Protein AF-A0AAP0J479-F1 (afdb_monomer)

Sequence (107 aa):
MSKKDSKPRLIKWILLLQEFDITIKDKSGAENLVADYLSRIENGERPTPLKDDFPDEYIYAVMEDLPWYADLVNYITSGELYPHLSKAQKNKVRSDAKYYVWDDPYL

Radius of gyration: 23.76 Å; Cα contacts (8 Å, |Δi|>4): 24; chains: 1; bounding box: 49×29×57 Å

Organism: NCBI:txid152367

Mean predicted aligned error: 15.93 Å

Structure (mmCIF, N/CA/C/O backbone):
data_AF-A0AAP0J479-F1
#
_entry.id   AF-A0AAP0J479-F1
#
loop_
_atom_site.group_PDB
_atom_site.id
_atom_site.type_symbol
_atom_site.label_atom_id
_atom_site.label_alt_id
_atom_site.label_comp_id
_atom_site.label_asym_id
_atom_site.label_entity_id
_atom_site.label_seq_id
_atom_site.pdbx_PDB_ins_code
_atom_site.Cartn_x
_atom_site.Cartn_y
_atom_site.Cartn_z
_atom_site.occupancy
_atom_site.B_iso_or_equiv
_atom_site.auth_seq_id
_atom_site.auth_comp_id
_atom_site.auth_asym_id
_atom_site.auth_atom_id
_atom_site.pdbx_PDB_model_num
ATOM 1 N N . MET A 1 1 ? 5.686 11.672 25.699 1.00 39.84 1 MET A N 1
ATOM 2 C CA . MET A 1 1 ? 5.152 10.712 24.706 1.00 39.84 1 MET A CA 1
ATOM 3 C C . MET A 1 1 ? 4.781 11.480 23.446 1.00 39.84 1 MET A C 1
ATOM 5 O O . MET A 1 1 ? 3.845 12.268 23.467 1.00 39.84 1 MET A O 1
ATOM 9 N N . SER A 1 2 ? 5.603 11.363 22.404 1.00 44.47 2 SER A N 1
ATOM 10 C CA . SER A 1 2 ? 5.511 12.162 21.176 1.00 44.47 2 SER A CA 1
ATOM 11 C C . SER A 1 2 ? 4.401 11.628 20.260 1.00 44.47 2 SER A C 1
ATOM 13 O O . SER A 1 2 ? 4.529 10.539 19.713 1.00 44.47 2 SER A O 1
ATOM 15 N N . LYS A 1 3 ? 3.309 12.386 20.086 1.00 53.34 3 LYS A N 1
ATOM 16 C CA . LYS A 1 3 ? 2.283 12.164 19.048 1.00 53.34 3 LYS A CA 1
ATOM 17 C C . LYS A 1 3 ? 2.791 12.701 17.700 1.00 53.34 3 LYS A C 1
ATOM 19 O O . LYS A 1 3 ? 2.355 13.780 17.298 1.00 53.34 3 LYS A O 1
ATOM 24 N N . LYS A 1 4 ? 3.740 12.037 17.028 1.00 54.50 4 LYS A N 1
ATOM 25 C CA . LYS A 1 4 ? 4.280 12.578 15.759 1.00 54.50 4 LYS A CA 1
ATOM 26 C C . LYS A 1 4 ? 4.056 11.771 14.483 1.00 54.50 4 LYS A C 1
ATOM 28 O O . LYS A 1 4 ? 4.022 12.405 13.437 1.00 54.50 4 LYS A O 1
ATOM 33 N N . ASP A 1 5 ? 3.686 10.494 14.535 1.00 54.97 5 ASP A N 1
ATOM 34 C CA . ASP A 1 5 ? 3.668 9.692 13.293 1.00 54.97 5 ASP A CA 1
ATOM 35 C C . ASP A 1 5 ? 2.284 9.175 12.868 1.00 54.97 5 ASP A C 1
ATOM 37 O O . ASP A 1 5 ? 2.161 8.270 12.051 1.00 54.97 5 ASP A O 1
ATOM 41 N N . SER A 1 6 ? 1.192 9.764 13.371 1.00 59.84 6 SER A N 1
ATOM 42 C CA . SER A 1 6 ? -0.161 9.350 12.951 1.00 59.84 6 SER A CA 1
ATOM 43 C C . SER A 1 6 ? -0.535 9.836 11.545 1.00 59.84 6 SER A C 1
ATOM 45 O O . SER A 1 6 ? -1.340 9.197 10.873 1.00 59.84 6 SER A O 1
ATOM 47 N N . LYS A 1 7 ? 0.035 10.963 11.095 1.00 68.19 7 LYS A N 1
ATOM 48 C CA . LYS A 1 7 ? -0.294 11.580 9.798 1.00 68.19 7 LYS A CA 1
ATOM 49 C C . LYS A 1 7 ? 0.276 10.811 8.596 1.00 68.19 7 LYS A C 1
ATOM 51 O O . LYS A 1 7 ? -0.499 10.567 7.677 1.00 68.19 7 LYS A O 1
ATOM 56 N N . PRO A 1 8 ? 1.555 10.382 8.590 1.00 75.06 8 PRO A N 1
ATOM 57 C CA . PRO A 1 8 ? 2.096 9.584 7.489 1.00 75.06 8 PRO A CA 1
ATOM 58 C C . PRO A 1 8 ? 1.361 8.252 7.339 1.00 75.06 8 PRO A C 1
ATOM 60 O O . PRO A 1 8 ? 0.970 7.887 6.237 1.00 75.06 8 PRO A O 1
ATOM 63 N N . ARG A 1 9 ? 1.076 7.576 8.459 1.00 75.44 9 ARG A N 1
ATOM 64 C CA . ARG A 1 9 ? 0.367 6.295 8.4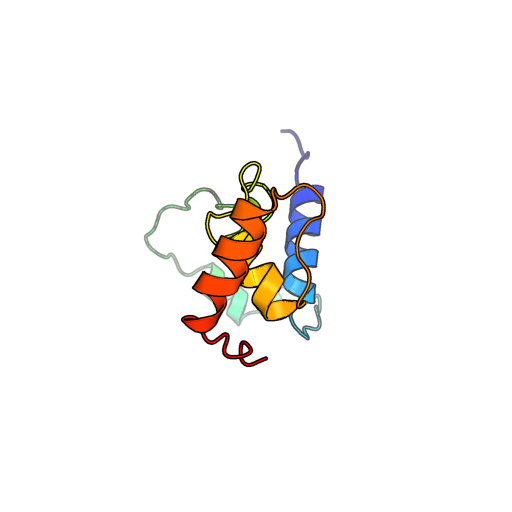55 1.00 75.44 9 ARG A CA 1
ATOM 65 C C . ARG A 1 9 ? -1.047 6.409 7.888 1.00 75.44 9 ARG A C 1
ATOM 67 O O . ARG A 1 9 ? -1.455 5.579 7.091 1.00 75.44 9 ARG A O 1
ATOM 74 N N . LEU A 1 10 ? -1.798 7.448 8.253 1.00 81.50 10 LEU A N 1
ATOM 75 C CA . LEU A 1 10 ? -3.140 7.648 7.698 1.00 81.50 10 LEU A CA 1
ATOM 76 C C . LEU A 1 10 ? -3.105 7.859 6.176 1.00 81.50 10 LEU A C 1
ATOM 78 O O . LEU A 1 10 ? -3.917 7.277 5.467 1.00 81.50 10 LEU A O 1
ATOM 82 N N . ILE A 1 11 ? -2.146 8.646 5.679 1.00 82.44 11 ILE A N 1
ATOM 83 C CA . ILE A 1 11 ? -1.961 8.873 4.237 1.00 82.44 11 ILE A CA 1
ATOM 84 C C . ILE A 1 11 ? -1.625 7.558 3.527 1.00 82.44 11 ILE A C 1
ATOM 86 O O . ILE A 1 11 ? -2.222 7.257 2.498 1.00 82.44 11 ILE A O 1
ATOM 90 N N . LYS A 1 12 ? -0.730 6.752 4.112 1.00 77.75 12 LYS A N 1
ATOM 91 C CA . LYS A 1 12 ? -0.386 5.409 3.631 1.00 77.75 12 LYS A CA 1
ATOM 92 C C . LYS A 1 12 ? -1.640 4.535 3.455 1.00 77.75 12 LYS A C 1
ATOM 94 O O . LYS A 1 12 ? -1.881 4.029 2.365 1.00 77.75 12 LYS A O 1
ATOM 99 N N . TRP A 1 13 ? -2.484 4.418 4.482 1.00 83.44 13 TRP A N 1
ATOM 100 C CA . TRP A 1 13 ? -3.726 3.638 4.389 1.00 83.44 13 TRP A CA 1
ATOM 101 C C . TRP A 1 13 ? -4.711 4.196 3.356 1.00 83.44 13 TRP A C 1
ATOM 103 O O . TRP A 1 13 ? -5.327 3.418 2.640 1.00 83.44 13 TRP A O 1
ATOM 113 N N . ILE A 1 14 ? -4.839 5.519 3.225 1.00 84.62 14 ILE A N 1
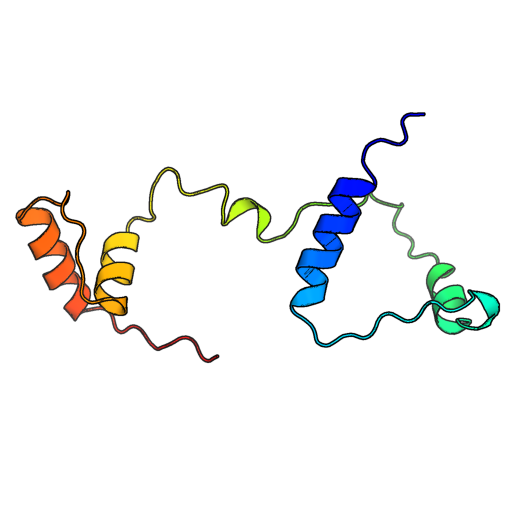ATOM 114 C CA . ILE A 1 14 ? -5.706 6.130 2.202 1.00 84.62 14 ILE A CA 1
ATOM 115 C C . ILE A 1 14 ? -5.243 5.750 0.786 1.00 84.62 14 ILE A C 1
ATOM 117 O O . ILE A 1 14 ? -6.077 5.418 -0.052 1.00 84.62 14 ILE A O 1
ATOM 121 N N . LEU A 1 15 ? -3.930 5.751 0.530 1.00 83.50 15 LEU A N 1
ATOM 122 C CA . LEU A 1 15 ? -3.355 5.370 -0.766 1.00 83.50 15 LEU A CA 1
ATOM 123 C C . LEU A 1 15 ? -3.503 3.881 -1.103 1.00 83.50 15 LEU A C 1
ATOM 125 O O . LEU A 1 15 ? -3.486 3.535 -2.279 1.00 83.50 15 LEU A O 1
ATOM 129 N N . LEU A 1 16 ? -3.643 3.007 -0.109 1.00 82.94 16 LEU A N 1
ATOM 130 C CA . LEU A 1 16 ? -3.945 1.596 -0.354 1.00 82.94 16 LEU A CA 1
ATOM 131 C C . LEU A 1 16 ? -5.447 1.387 -0.569 1.00 82.94 16 LEU A C 1
ATOM 133 O O . LEU A 1 16 ? -5.875 0.663 -1.458 1.00 82.94 16 LEU A O 1
ATOM 137 N N . LEU A 1 17 ? -6.270 2.055 0.235 1.00 86.00 17 LEU A N 1
ATOM 138 C CA . LEU A 1 17 ? -7.717 1.884 0.187 1.00 86.00 17 LEU A CA 1
ATOM 139 C C . LEU A 1 17 ? -8.357 2.492 -1.073 1.00 86.00 17 LEU A C 1
ATOM 141 O O . LEU A 1 17 ? -9.454 2.075 -1.423 1.00 86.00 17 LEU A O 1
ATOM 145 N N . GLN A 1 18 ? -7.687 3.422 -1.769 1.00 86.62 18 GLN A N 1
ATOM 146 C CA . GLN A 1 18 ? -8.157 3.975 -3.054 1.00 86.62 18 GLN A CA 1
ATOM 147 C C . GLN A 1 18 ? -8.187 2.956 -4.206 1.00 86.62 18 GLN A C 1
ATOM 149 O O . GLN A 1 18 ? -8.866 3.207 -5.195 1.00 86.62 18 GLN A O 1
ATOM 154 N N . GLU A 1 19 ? -7.459 1.837 -4.112 1.00 85.25 19 GLU A N 1
ATOM 155 C CA . GLU A 1 19 ? -7.476 0.787 -5.144 1.00 85.25 19 GLU A CA 1
ATOM 156 C C . GLU A 1 19 ? -8.776 -0.038 -5.104 1.00 85.25 19 GLU A C 1
ATOM 158 O O . GLU A 1 19 ? -9.146 -0.692 -6.077 1.00 85.25 19 GLU A O 1
ATOM 163 N N . PHE A 1 20 ? -9.512 0.031 -3.993 1.00 88.69 20 PHE A N 1
ATOM 164 C CA . PHE A 1 20 ? -10.741 -0.720 -3.778 1.00 88.69 20 PHE A CA 1
ATOM 165 C C . PHE A 1 20 ? -11.964 0.200 -3.825 1.00 88.69 20 PHE A C 1
ATOM 167 O O . PHE A 1 20 ? -11.961 1.293 -3.260 1.00 88.69 20 PHE A O 1
ATOM 174 N N . ASP A 1 21 ? -13.062 -0.276 -4.417 1.00 91.62 21 ASP A N 1
ATOM 175 C CA . ASP A 1 21 ? -14.356 0.408 -4.326 1.00 91.62 21 ASP A CA 1
ATOM 176 C C . ASP A 1 21 ? -15.003 0.135 -2.958 1.00 91.62 21 ASP A C 1
ATOM 178 O O . ASP A 1 21 ? -15.809 -0.781 -2.778 1.00 91.62 21 ASP A O 1
ATOM 182 N N . ILE A 1 22 ? -14.569 0.891 -1.946 1.00 8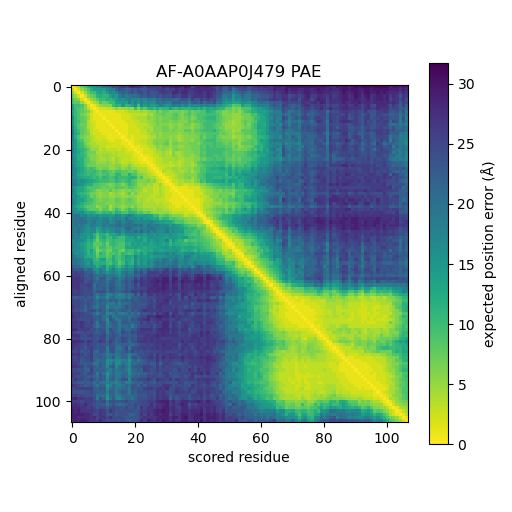9.88 22 ILE A N 1
ATOM 183 C CA . ILE A 1 22 ? -15.044 0.763 -0.568 1.00 89.88 22 ILE A CA 1
ATOM 184 C C . ILE A 1 22 ? -15.676 2.064 -0.075 1.00 89.88 22 ILE A C 1
ATOM 186 O O . ILE A 1 22 ? -15.185 3.167 -0.296 1.00 89.88 22 ILE A O 1
ATOM 190 N N . THR A 1 23 ? -16.764 1.938 0.683 1.00 90.44 23 THR A N 1
ATOM 191 C CA . THR A 1 23 ? -17.380 3.069 1.387 1.00 90.44 23 THR A CA 1
ATOM 192 C C . THR A 1 23 ? -17.085 2.967 2.877 1.00 90.44 23 THR A C 1
ATOM 194 O O . THR A 1 23 ? -17.616 2.091 3.563 1.00 90.44 23 THR A O 1
ATOM 197 N N . ILE A 1 24 ? -16.276 3.888 3.402 1.00 85.44 24 ILE A N 1
ATOM 198 C CA . ILE A 1 24 ? -15.981 3.959 4.837 1.00 85.44 24 ILE A CA 1
ATOM 199 C C . ILE A 1 24 ? -17.183 4.579 5.556 1.00 85.44 24 ILE A C 1
ATOM 201 O O . ILE A 1 24 ? -17.579 5.708 5.269 1.00 85.44 24 ILE A O 1
ATOM 205 N N . LYS A 1 25 ? -17.767 3.841 6.503 1.00 88.50 25 LYS A N 1
ATOM 206 C CA . LYS A 1 25 ? -18.836 4.328 7.383 1.00 88.50 25 LYS A CA 1
ATOM 207 C C . LYS A 1 25 ? -18.370 4.236 8.825 1.00 88.50 25 LYS A C 1
ATOM 209 O O . LYS A 1 25 ? -18.015 3.149 9.277 1.00 88.50 25 LYS A O 1
ATOM 214 N N . ASP A 1 26 ? -18.398 5.360 9.529 1.00 86.88 26 ASP A N 1
ATOM 215 C CA . ASP A 1 26 ? -18.165 5.362 10.968 1.00 86.88 26 ASP A CA 1
ATOM 216 C C . ASP A 1 26 ? -19.363 4.717 11.674 1.00 86.88 26 ASP A C 1
ATOM 218 O O . ASP A 1 26 ? -20.519 5.012 11.358 1.00 86.88 26 ASP A O 1
ATOM 222 N N . LYS A 1 27 ? -19.085 3.790 12.588 1.00 86.19 27 LYS A N 1
ATOM 223 C CA . LYS A 1 27 ? -20.095 3.099 13.393 1.00 86.19 27 LYS A CA 1
ATOM 224 C C . LYS A 1 27 ? -19.609 3.006 14.823 1.00 86.19 27 LYS A C 1
ATOM 226 O O . LYS A 1 27 ? -18.437 2.727 15.074 1.00 86.19 27 LYS A O 1
ATOM 231 N N . SER A 1 28 ? -20.533 3.177 15.762 1.00 84.38 28 SER A N 1
ATOM 232 C CA . SER A 1 28 ? -20.222 3.000 17.173 1.00 84.38 28 SER A CA 1
ATOM 233 C C . SER A 1 28 ? -19.816 1.545 17.450 1.00 84.38 28 SER A C 1
ATOM 235 O O . SER A 1 28 ? -20.358 0.605 16.865 1.00 84.38 28 SER A O 1
ATOM 237 N N . GLY A 1 29 ? -18.866 1.330 18.365 1.00 73.62 29 GLY A N 1
ATOM 238 C CA . GLY A 1 29 ? -18.435 -0.026 18.736 1.00 73.62 29 GLY A CA 1
ATOM 239 C C . GLY A 1 29 ? -19.579 -0.895 19.277 1.00 73.62 29 GLY A C 1
ATOM 240 O O . GLY A 1 29 ? -19.581 -2.103 19.068 1.00 73.62 29 GLY A O 1
ATOM 241 N N . ALA A 1 30 ? -20.597 -0.272 19.884 1.00 78.19 30 ALA A N 1
ATOM 242 C CA . ALA A 1 30 ? -21.802 -0.945 20.369 1.00 78.19 30 ALA A CA 1
ATOM 243 C C . ALA A 1 30 ? -22.681 -1.510 19.237 1.00 78.19 30 ALA A C 1
ATOM 245 O O . ALA A 1 30 ? -23.382 -2.497 19.439 1.00 78.19 30 ALA A O 1
ATOM 246 N N . GLU A 1 31 ? -22.631 -0.920 18.041 1.00 83.88 31 GLU A N 1
ATOM 247 C CA . GLU A 1 31 ? -23.307 -1.443 16.847 1.00 83.88 31 GLU A CA 1
ATOM 248 C C . GLU A 1 31 ? -22.467 -2.498 16.120 1.00 83.88 31 GLU A C 1
ATOM 250 O O . GLU A 1 31 ? -23.001 -3.298 15.351 1.00 83.88 31 GLU A O 1
ATOM 255 N N . ASN A 1 32 ? -21.154 -2.526 16.362 1.00 87.50 32 ASN A N 1
ATOM 256 C CA . ASN A 1 32 ? -20.224 -3.453 15.731 1.00 87.50 32 ASN A CA 1
ATOM 257 C C . ASN A 1 32 ? -19.861 -4.625 16.660 1.00 87.50 32 ASN A C 1
ATOM 259 O O . ASN A 1 32 ? -18.688 -4.934 16.869 1.00 87.50 32 ASN A O 1
ATOM 263 N N . LEU A 1 33 ? -20.888 -5.286 17.209 1.00 86.38 33 LEU A N 1
ATOM 264 C CA . LEU A 1 33 ? -20.752 -6.382 18.181 1.00 86.38 33 LEU A CA 1
ATOM 265 C C . LEU A 1 33 ? -19.861 -7.526 17.682 1.00 86.38 33 LEU A C 1
ATOM 267 O O . LEU A 1 33 ? -19.140 -8.133 18.466 1.00 86.38 33 LEU A O 1
ATOM 271 N N . VAL A 1 34 ? -19.893 -7.812 16.376 1.00 86.81 34 VAL A N 1
ATOM 272 C CA . VAL A 1 34 ? -19.049 -8.849 15.767 1.00 86.81 34 VAL A CA 1
ATOM 273 C C . VAL A 1 34 ? -17.576 -8.446 15.824 1.00 86.81 34 VAL A C 1
ATOM 275 O O . VAL A 1 34 ? -16.752 -9.249 16.248 1.00 86.81 34 VAL A O 1
ATOM 278 N N . ALA A 1 35 ? -17.234 -7.208 15.452 1.00 86.19 35 ALA A N 1
ATOM 279 C CA . ALA A 1 35 ? -15.856 -6.733 15.545 1.00 86.19 35 ALA A CA 1
ATOM 280 C C . ALA A 1 35 ? -15.382 -6.630 17.002 1.00 86.19 35 ALA A C 1
ATOM 282 O O . ALA A 1 35 ? -14.250 -7.009 17.288 1.00 86.19 35 ALA A O 1
ATOM 283 N N . ASP A 1 36 ? -16.241 -6.176 17.924 1.00 86.31 36 ASP A N 1
ATOM 284 C CA . ASP A 1 36 ? -15.930 -6.150 19.361 1.00 86.31 36 ASP A CA 1
ATOM 285 C C . ASP A 1 36 ? -15.639 -7.562 19.885 1.00 86.31 36 ASP A C 1
ATOM 287 O O . ASP A 1 36 ? -14.604 -7.779 20.515 1.00 86.31 36 ASP A O 1
ATOM 291 N N . TYR A 1 37 ? -16.476 -8.545 19.543 1.00 88.69 37 TYR A N 1
ATOM 292 C CA . TYR A 1 37 ? -16.251 -9.943 19.907 1.00 88.69 37 TYR A CA 1
ATOM 293 C C . TYR A 1 37 ? -14.929 -10.479 19.345 1.00 88.69 37 TYR A C 1
ATOM 295 O O . TYR A 1 37 ? -14.115 -11.000 20.104 1.00 88.69 37 TYR A O 1
ATOM 303 N N . LEU A 1 38 ? -14.675 -10.296 18.045 1.00 87.19 38 LEU A N 1
ATOM 304 C CA . LEU A 1 38 ? -13.444 -10.758 17.394 1.00 87.19 38 LEU A CA 1
ATOM 305 C C . LEU A 1 38 ? -12.192 -10.084 17.965 1.00 87.19 38 LEU A C 1
ATOM 307 O O . LEU A 1 38 ? -11.167 -10.740 18.117 1.00 87.19 38 LEU A O 1
ATOM 311 N N . SER A 1 39 ? -12.273 -8.802 18.333 1.00 82.81 39 SER A N 1
ATOM 312 C CA . SER A 1 39 ? -11.140 -8.074 18.917 1.00 82.81 39 SER A CA 1
ATOM 313 C C . SER A 1 39 ? -10.710 -8.602 20.289 1.00 82.81 39 SER A C 1
ATOM 315 O O . SER A 1 39 ? -9.579 -8.371 20.708 1.00 82.81 39 SER A O 1
ATOM 317 N N . ARG A 1 40 ? -11.609 -9.303 20.991 1.00 83.88 40 ARG A N 1
ATOM 318 C CA . ARG A 1 40 ? -11.379 -9.865 22.329 1.00 83.88 40 ARG A CA 1
ATOM 319 C C . ARG A 1 40 ? -10.913 -11.314 22.302 1.00 83.88 40 ARG A C 1
ATOM 321 O O . ARG A 1 40 ? -10.596 -11.856 23.358 1.00 83.88 40 ARG A O 1
ATOM 328 N N . ILE A 1 41 ? -10.903 -11.954 21.135 1.00 86.94 41 ILE A N 1
ATOM 329 C CA . ILE A 1 41 ? -10.372 -13.307 21.002 1.00 86.94 41 ILE A CA 1
ATOM 330 C C . ILE A 1 41 ? -8.854 -13.214 21.173 1.00 86.94 41 ILE A C 1
ATOM 332 O O . ILE A 1 41 ? -8.154 -12.653 20.333 1.00 86.94 41 ILE A O 1
ATOM 336 N N . GLU A 1 42 ? -8.348 -13.749 22.285 1.00 77.38 42 GLU A N 1
ATOM 337 C CA . GLU A 1 42 ? -6.914 -13.910 22.499 1.00 77.38 42 GLU A CA 1
ATOM 338 C C . GLU A 1 42 ? -6.381 -14.945 21.510 1.00 77.38 42 GLU A C 1
ATOM 340 O O . GLU A 1 42 ? -6.466 -16.157 21.711 1.00 77.38 42 GLU A O 1
ATOM 345 N N . ASN A 1 43 ? -5.790 -14.456 20.428 1.00 70.94 43 ASN A N 1
ATOM 346 C CA . ASN A 1 43 ? -4.842 -15.250 19.674 1.00 70.94 43 ASN A CA 1
ATOM 347 C C . ASN A 1 43 ? -3.611 -15.363 20.578 1.00 70.94 43 ASN A C 1
ATOM 349 O O . ASN A 1 43 ? -3.054 -14.336 20.952 1.00 70.94 43 ASN A O 1
ATOM 353 N N . GLY A 1 44 ? -3.208 -16.574 20.981 1.00 70.12 44 GLY A N 1
ATOM 354 C CA . GLY A 1 44 ? -2.109 -16.833 21.935 1.00 70.12 44 GLY A CA 1
ATOM 355 C C . GLY A 1 44 ? -0.715 -16.329 21.513 1.00 70.12 44 GLY A C 1
ATOM 356 O O . GLY A 1 44 ? 0.300 -16.723 22.085 1.00 70.12 44 GLY A O 1
ATOM 357 N N . GLU A 1 45 ? -0.658 -15.471 20.504 1.00 74.31 45 GLU A N 1
ATOM 358 C CA . GLU A 1 45 ? 0.500 -14.747 20.030 1.00 74.31 45 GLU A CA 1
ATOM 359 C C . GLU A 1 45 ? 0.650 -13.451 20.830 1.00 74.31 45 GLU A C 1
ATOM 361 O O . GLU A 1 45 ? -0.295 -12.691 21.049 1.00 74.31 45 GLU A O 1
ATOM 366 N N . ARG A 1 46 ? 1.873 -13.173 21.287 1.00 68.12 46 ARG A N 1
ATOM 367 C CA . ARG A 1 46 ? 2.172 -11.875 21.898 1.00 68.12 46 ARG A CA 1
ATOM 368 C C . ARG A 1 46 ? 1.938 -10.787 20.850 1.00 68.12 46 ARG A C 1
ATOM 370 O O . ARG A 1 46 ? 2.328 -11.007 19.705 1.00 68.12 46 ARG A O 1
ATOM 377 N N . PRO A 1 47 ? 1.396 -9.616 21.227 1.00 65.94 47 PRO A N 1
ATOM 378 C CA . PRO A 1 47 ? 1.241 -8.512 20.295 1.00 65.94 47 PRO A CA 1
ATOM 379 C C . PRO A 1 47 ? 2.617 -8.146 19.737 1.00 65.94 47 PRO A C 1
ATOM 381 O O . PRO A 1 47 ? 3.459 -7.565 20.426 1.00 65.94 47 PRO A O 1
ATOM 384 N N . THR A 1 48 ? 2.871 -8.546 18.495 1.00 69.31 48 THR A N 1
ATOM 385 C CA . THR A 1 48 ? 4.057 -8.127 17.764 1.00 69.31 48 THR A CA 1
ATOM 386 C C . THR A 1 48 ? 3.918 -6.644 17.446 1.00 69.31 48 THR A C 1
ATOM 388 O O . THR A 1 48 ? 2.800 -6.170 17.217 1.00 69.31 48 THR A O 1
ATOM 391 N N . PRO A 1 49 ? 5.026 -5.886 17.406 1.00 75.38 49 PRO A N 1
ATOM 392 C CA . PRO A 1 49 ? 4.999 -4.541 16.856 1.00 75.38 49 PRO A CA 1
ATOM 393 C C . PRO A 1 49 ? 4.313 -4.560 15.486 1.00 75.38 49 PRO A C 1
ATOM 395 O O . PRO A 1 49 ? 4.613 -5.422 14.659 1.00 75.38 49 PRO A O 1
ATOM 398 N N . LEU A 1 50 ? 3.370 -3.641 15.270 1.00 69.50 50 LEU A N 1
ATOM 399 C CA . LEU A 1 50 ? 2.724 -3.461 13.971 1.00 69.50 50 LEU A CA 1
ATOM 400 C C . LEU A 1 50 ? 3.815 -3.217 12.922 1.00 69.50 50 LEU A C 1
ATOM 402 O O . LEU A 1 50 ? 4.550 -2.234 13.018 1.00 69.50 50 LEU A O 1
ATOM 406 N N . LYS A 1 51 ? 3.929 -4.124 11.953 1.00 71.62 51 LYS A N 1
ATOM 407 C CA . LYS A 1 51 ? 4.810 -3.961 10.799 1.00 71.62 51 LYS A CA 1
ATOM 408 C C . LYS A 1 51 ? 4.122 -3.004 9.822 1.00 71.62 51 LYS A C 1
ATOM 410 O O . LYS A 1 51 ? 3.065 -3.340 9.301 1.00 71.62 51 LYS A O 1
ATOM 415 N N . ASP A 1 52 ? 4.687 -1.813 9.640 1.00 67.12 52 ASP A N 1
ATOM 416 C CA . ASP A 1 52 ? 4.118 -0.710 8.833 1.00 67.12 52 ASP A CA 1
ATOM 417 C C . ASP A 1 52 ? 4.788 -0.603 7.445 1.00 67.12 52 ASP A C 1
ATOM 419 O O . ASP A 1 52 ? 4.769 0.454 6.810 1.00 67.12 52 ASP A O 1
ATOM 423 N N . ASP A 1 53 ? 5.419 -1.699 7.009 1.00 72.50 53 ASP A N 1
ATOM 424 C CA . ASP A 1 53 ? 6.105 -1.814 5.722 1.00 72.50 53 ASP A CA 1
ATOM 425 C C . ASP A 1 53 ? 5.084 -2.220 4.650 1.00 72.50 53 ASP A C 1
ATOM 427 O O . ASP A 1 53 ? 4.412 -3.248 4.803 1.00 72.50 53 ASP A O 1
ATOM 431 N N . PHE A 1 54 ? 4.979 -1.466 3.549 1.00 67.12 54 PHE A N 1
ATOM 432 C CA . PHE A 1 54 ? 4.231 -1.963 2.390 1.00 67.12 54 PHE A CA 1
ATOM 433 C C . PHE A 1 54 ? 5.036 -3.035 1.652 1.00 67.12 54 PHE A C 1
ATOM 435 O O . PHE A 1 54 ? 6.251 -2.879 1.505 1.00 67.12 54 PHE A O 1
ATOM 442 N N . PRO A 1 55 ? 4.376 -4.079 1.110 1.00 63.59 55 PRO A N 1
ATOM 443 C CA . PRO A 1 55 ? 5.048 -5.056 0.256 1.00 63.59 55 PRO A CA 1
ATOM 444 C C . PRO A 1 55 ? 5.782 -4.384 -0.916 1.00 63.59 55 PRO A C 1
ATOM 446 O O . PRO A 1 55 ? 6.880 -4.805 -1.275 1.00 63.59 55 PRO A O 1
ATOM 449 N N . ASP A 1 56 ? 5.226 -3.274 -1.410 1.00 60.81 56 ASP A N 1
ATOM 450 C CA . ASP A 1 56 ? 5.702 -2.564 -2.596 1.00 60.81 56 ASP A CA 1
ATOM 451 C C . ASP A 1 56 ? 6.449 -1.255 -2.286 1.00 60.81 56 ASP A C 1
ATOM 453 O O . ASP A 1 56 ? 6.810 -0.517 -3.203 1.00 60.81 56 ASP A O 1
ATOM 457 N N . GLU A 1 57 ? 6.728 -0.945 -1.009 1.00 62.28 57 GLU A N 1
ATOM 458 C CA . GLU A 1 57 ? 7.440 0.295 -0.627 1.00 62.28 57 GLU A CA 1
ATOM 459 C C . GLU A 1 57 ? 8.821 0.389 -1.297 1.00 62.28 57 GLU A C 1
ATOM 461 O O . GLU A 1 57 ? 9.328 1.475 -1.580 1.00 62.28 57 GLU A O 1
ATOM 466 N N . TYR A 1 58 ? 9.404 -0.770 -1.607 1.00 59.78 58 TYR A N 1
ATOM 467 C CA . TYR A 1 58 ? 10.709 -0.901 -2.239 1.00 59.78 58 TYR A CA 1
ATOM 468 C C . TYR A 1 58 ? 10.667 -0.933 -3.773 1.00 59.78 58 TYR A C 1
ATOM 470 O O . TYR A 1 58 ? 11.729 -0.795 -4.374 1.00 59.78 58 TYR A O 1
ATOM 478 N N . ILE A 1 59 ? 9.495 -1.050 -4.420 1.00 53.75 59 ILE A N 1
ATOM 479 C CA . ILE A 1 59 ?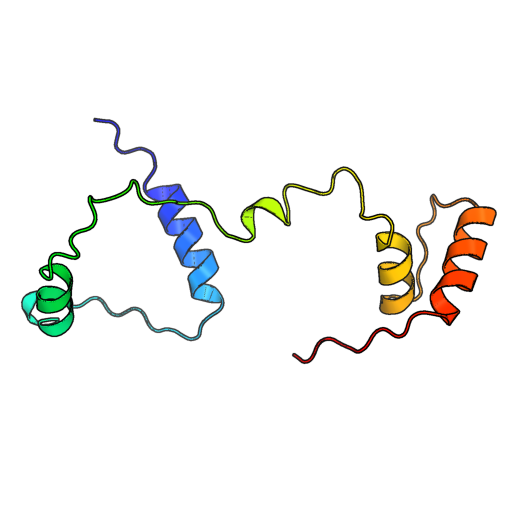 9.398 -1.050 -5.897 1.00 53.75 59 ILE A CA 1
ATOM 480 C C . ILE A 1 59 ? 9.841 0.301 -6.474 1.00 53.75 59 ILE A C 1
ATOM 482 O O . ILE A 1 59 ? 10.470 0.353 -7.525 1.00 53.75 59 ILE A O 1
ATOM 486 N N . TYR A 1 60 ? 9.569 1.398 -5.761 1.00 51.72 60 TYR A N 1
ATOM 487 C CA . TYR A 1 60 ? 9.980 2.743 -6.177 1.00 51.72 60 TYR A CA 1
ATOM 488 C C . TYR A 1 60 ? 11.335 3.181 -5.606 1.00 51.72 60 TYR A C 1
ATOM 490 O O . TYR A 1 60 ? 11.934 4.124 -6.119 1.00 51.72 60 TYR A O 1
ATOM 498 N N . ALA A 1 61 ? 11.815 2.530 -4.540 1.00 51.06 61 ALA A N 1
ATOM 499 C CA . ALA A 1 61 ? 13.076 2.882 -3.882 1.00 51.06 61 ALA A CA 1
ATOM 500 C C . ALA A 1 61 ? 14.282 2.106 -4.434 1.00 51.06 61 ALA A C 1
ATOM 502 O O . ALA A 1 61 ? 15.416 2.566 -4.324 1.00 51.06 61 ALA A O 1
ATOM 503 N N . VAL A 1 62 ? 14.054 0.943 -5.041 1.00 51.62 62 VAL A N 1
ATOM 504 C CA . VAL A 1 62 ? 15.083 0.148 -5.704 1.00 51.62 62 VAL A CA 1
ATOM 505 C C . VAL A 1 62 ? 14.771 0.212 -7.179 1.00 51.62 62 VAL A C 1
ATOM 507 O O . VAL A 1 62 ? 13.859 -0.489 -7.568 1.00 51.62 62 VAL A O 1
ATOM 510 N N . MET A 1 63 ? 15.464 1.060 -7.947 1.00 51.91 63 MET A N 1
ATOM 511 C CA . MET A 1 63 ? 16.168 0.728 -9.205 1.00 51.91 63 MET A CA 1
ATOM 512 C C . MET A 1 63 ? 17.078 1.922 -9.553 1.00 51.91 63 MET A C 1
ATOM 514 O O . MET A 1 63 ? 16.856 2.616 -10.541 1.00 51.91 63 MET A O 1
ATOM 518 N N . GLU A 1 64 ? 18.092 2.208 -8.719 1.00 57.56 64 GLU A N 1
ATOM 519 C CA . GLU A 1 64 ? 19.234 3.022 -9.191 1.00 57.56 64 GLU A CA 1
ATOM 520 C C . GLU A 1 64 ? 19.911 2.326 -10.387 1.00 57.56 64 GLU A C 1
ATOM 522 O O . GLU A 1 64 ? 20.313 2.983 -11.346 1.00 57.56 64 GLU A O 1
ATOM 527 N N . ASP A 1 65 ? 19.911 0.989 -10.374 1.00 64.12 65 ASP A N 1
ATOM 528 C CA . ASP A 1 65 ? 20.226 0.139 -11.512 1.00 64.12 65 ASP A CA 1
ATOM 529 C C . ASP A 1 65 ? 18.927 -0.400 -12.113 1.00 64.12 65 ASP A C 1
ATOM 531 O O . ASP A 1 65 ? 18.216 -1.184 -11.476 1.00 64.12 65 ASP A O 1
ATOM 535 N N . LEU A 1 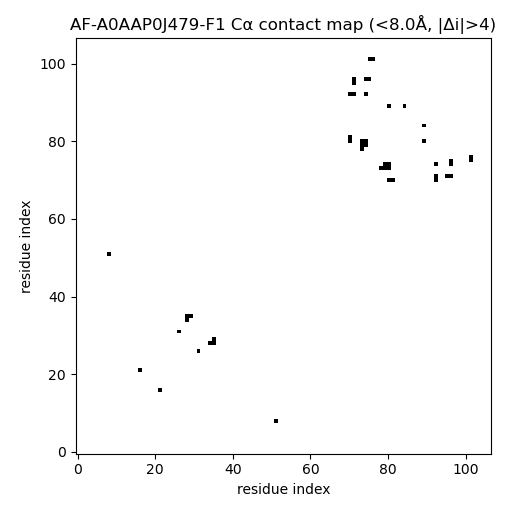66 ? 18.608 0.004 -13.346 1.00 68.00 66 LEU A N 1
ATOM 536 C CA . LEU A 1 66 ? 17.541 -0.636 -14.114 1.00 68.00 66 LEU A CA 1
ATOM 537 C C . LEU A 1 66 ? 17.817 -2.153 -14.193 1.00 68.00 66 LEU A C 1
ATOM 539 O O . LEU A 1 66 ? 18.977 -2.563 -14.319 1.00 68.00 66 LEU A O 1
ATOM 543 N N . PRO A 1 67 ? 16.779 -3.008 -14.153 1.00 73.62 67 PRO A N 1
ATOM 544 C CA . PRO A 1 67 ? 16.966 -4.447 -14.234 1.00 73.62 67 PRO A CA 1
ATOM 545 C C . PRO A 1 67 ? 17.681 -4.777 -15.542 1.00 73.62 67 PRO A C 1
ATOM 547 O O . PRO A 1 67 ? 17.495 -4.100 -16.550 1.00 73.62 67 PRO A O 1
ATOM 550 N N . TRP A 1 68 ? 18.454 -5.862 -15.581 1.00 79.00 68 TRP A N 1
ATOM 551 C CA . TRP A 1 68 ? 19.194 -6.251 -16.793 1.00 79.00 68 TRP A CA 1
ATOM 552 C C . TRP A 1 68 ? 18.300 -6.430 -18.040 1.00 79.00 68 TRP A C 1
ATOM 554 O O . TRP A 1 68 ? 18.799 -6.407 -19.163 1.00 79.00 68 TRP A O 1
ATOM 564 N N . TYR A 1 69 ? 16.989 -6.609 -17.843 1.00 79.31 69 TYR A N 1
ATOM 565 C CA . TYR A 1 69 ? 15.975 -6.764 -18.883 1.00 79.31 69 TYR A CA 1
ATOM 566 C C . TYR A 1 69 ? 15.143 -5.496 -19.153 1.00 79.31 69 TYR A C 1
ATOM 568 O O . TYR A 1 69 ? 14.259 -5.537 -20.004 1.00 79.31 69 TYR A O 1
ATOM 576 N N . ALA A 1 70 ? 15.379 -4.375 -18.466 1.00 82.12 70 ALA A N 1
ATOM 577 C CA . ALA A 1 70 ? 14.534 -3.179 -18.579 1.00 82.12 70 ALA A CA 1
ATOM 578 C C . ALA A 1 70 ? 14.484 -2.636 -20.005 1.00 82.12 70 ALA A C 1
ATOM 580 O O . ALA A 1 70 ? 13.411 -2.404 -20.545 1.00 82.12 70 ALA A O 1
ATOM 581 N N . ASP A 1 71 ? 15.651 -2.498 -20.638 1.00 84.19 71 ASP A N 1
ATOM 582 C CA . ASP A 1 71 ? 15.762 -2.021 -22.018 1.00 84.19 71 ASP A CA 1
ATOM 583 C C . ASP A 1 71 ? 15.026 -2.939 -22.999 1.00 84.19 71 ASP A C 1
ATOM 585 O O . ASP A 1 71 ? 14.485 -2.482 -24.003 1.00 84.19 71 ASP A O 1
ATOM 589 N N . LEU A 1 72 ? 15.002 -4.239 -22.700 1.00 86.19 72 LEU A N 1
ATOM 590 C CA . LEU A 1 72 ? 14.332 -5.249 -23.505 1.00 86.19 72 LEU A CA 1
ATOM 591 C C . LEU A 1 72 ? 12.812 -5.160 -23.352 1.00 86.19 72 LEU A C 1
ATOM 593 O O . LEU A 1 72 ? 12.114 -5.097 -24.359 1.00 86.19 72 LEU A O 1
ATOM 597 N N . VAL A 1 73 ? 12.307 -5.108 -22.118 1.00 84.69 73 VAL A N 1
ATOM 598 C CA . VAL A 1 73 ? 10.870 -4.964 -21.841 1.00 84.69 73 VAL A CA 1
ATOM 599 C C . VAL A 1 73 ? 10.358 -3.629 -22.371 1.00 84.69 73 VAL A C 1
ATOM 601 O O . VAL A 1 73 ? 9.379 -3.607 -23.105 1.00 84.69 73 VAL A O 1
ATOM 604 N N . ASN A 1 74 ? 11.073 -2.530 -22.124 1.00 84.06 74 ASN A N 1
ATOM 605 C CA . ASN A 1 74 ? 10.716 -1.218 -22.660 1.00 84.06 74 ASN A CA 1
ATOM 606 C C . ASN A 1 74 ? 10.656 -1.231 -24.193 1.00 84.06 74 ASN A C 1
ATOM 608 O O . ASN A 1 74 ? 9.725 -0.664 -24.763 1.00 84.06 74 ASN A O 1
ATOM 612 N N . TYR A 1 75 ? 11.586 -1.919 -24.867 1.00 86.88 75 TYR A N 1
ATOM 613 C CA . TYR A 1 75 ? 11.567 -2.057 -26.324 1.00 86.88 75 TYR A CA 1
ATOM 614 C C . TYR A 1 75 ? 10.403 -2.918 -26.830 1.00 86.88 75 TYR A C 1
ATOM 616 O O . TYR A 1 75 ? 9.794 -2.564 -27.835 1.00 86.88 75 TYR A O 1
ATOM 624 N N . ILE A 1 76 ? 10.070 -4.021 -26.155 1.00 84.31 76 ILE A N 1
ATOM 625 C CA . ILE A 1 76 ? 8.945 -4.883 -26.550 1.00 84.31 76 ILE A CA 1
ATOM 626 C C . ILE A 1 76 ? 7.605 -4.164 -26.334 1.00 84.31 76 ILE A C 1
ATOM 628 O O . ILE A 1 76 ? 6.730 -4.249 -27.191 1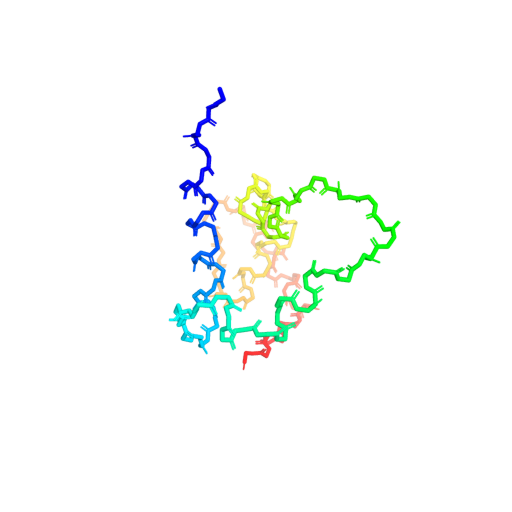.00 84.31 76 ILE A O 1
ATOM 632 N N . THR A 1 77 ? 7.468 -3.405 -25.244 1.00 82.06 77 THR A N 1
ATOM 633 C CA . THR A 1 77 ? 6.230 -2.697 -24.892 1.00 82.06 77 THR A CA 1
ATOM 634 C C . THR A 1 77 ? 6.019 -1.422 -25.710 1.00 82.06 77 THR A C 1
ATOM 636 O O . THR A 1 77 ? 4.923 -1.181 -26.205 1.00 82.06 77 THR A O 1
ATOM 639 N N . SER A 1 78 ? 7.048 -0.579 -25.853 1.00 80.00 78 SER A N 1
ATOM 640 C CA . SER A 1 78 ? 6.920 0.737 -26.508 1.00 80.00 78 SER A CA 1
ATOM 641 C C . SER A 1 78 ? 7.422 0.771 -27.955 1.00 80.00 78 SER A C 1
ATOM 643 O O . SER A 1 78 ? 7.102 1.696 -28.695 1.00 80.00 78 SER A O 1
ATOM 645 N N . GLY A 1 79 ? 8.239 -0.203 -28.371 1.00 81.94 79 GLY A N 1
ATOM 646 C CA . GLY A 1 79 ? 8.955 -0.177 -29.651 1.00 81.94 79 GLY A CA 1
ATOM 647 C C . GLY A 1 79 ? 10.149 0.787 -29.690 1.00 81.94 79 GLY A C 1
ATOM 648 O O . GLY A 1 79 ? 10.877 0.827 -30.689 1.00 81.94 79 GLY A O 1
ATOM 649 N N . GLU A 1 80 ? 10.386 1.551 -28.621 1.00 81.62 80 GLU A N 1
ATOM 650 C CA . GLU A 1 80 ? 11.422 2.578 -28.552 1.00 81.62 80 GLU A CA 1
ATOM 651 C C . GLU A 1 80 ? 12.676 2.096 -27.808 1.00 81.62 80 GLU A C 1
ATOM 653 O O . GLU A 1 80 ? 12.641 1.219 -26.950 1.00 81.62 80 GLU A O 1
ATOM 658 N N . LEU A 1 81 ? 13.830 2.667 -28.169 1.00 80.88 81 LEU A N 1
ATOM 659 C CA . LEU A 1 81 ? 15.120 2.399 -27.527 1.00 80.88 81 LEU A CA 1
ATOM 660 C C . LEU A 1 81 ? 15.684 3.703 -26.985 1.00 80.88 81 LEU A C 1
ATOM 662 O O . LEU A 1 81 ? 15.672 4.716 -27.689 1.00 80.88 81 LEU A O 1
ATOM 666 N N . TYR A 1 82 ? 16.286 3.664 -25.797 1.00 77.75 82 TYR A N 1
ATOM 667 C CA . TYR A 1 82 ? 16.876 4.865 -25.227 1.00 77.75 82 TYR A CA 1
ATOM 668 C C . TYR A 1 82 ? 17.967 5.473 -26.131 1.00 77.75 82 TYR A C 1
ATOM 670 O O . TYR A 1 82 ? 18.795 4.758 -26.719 1.00 77.75 82 TYR A O 1
ATOM 678 N N . PRO A 1 83 ? 18.018 6.813 -26.238 1.00 75.31 83 PRO A N 1
ATOM 679 C CA . PRO A 1 83 ? 18.972 7.493 -27.105 1.00 75.31 83 PRO A CA 1
ATOM 680 C C . PRO A 1 83 ? 20.425 7.313 -26.646 1.00 75.31 83 PRO A C 1
ATOM 682 O O . PRO A 1 83 ? 21.309 7.302 -27.499 1.00 75.31 83 PRO A O 1
ATOM 685 N N . HIS A 1 84 ? 20.662 7.095 -25.346 1.00 80.50 84 HIS A N 1
ATOM 686 C CA . HIS A 1 84 ? 21.998 6.940 -24.760 1.00 80.50 84 HIS A CA 1
ATOM 687 C C . HIS A 1 84 ? 22.658 5.571 -25.033 1.00 80.50 84 HIS A C 1
ATOM 689 O O . HIS A 1 84 ? 23.852 5.415 -24.792 1.00 80.50 84 HIS A O 1
ATOM 695 N N . LEU A 1 85 ? 21.916 4.584 -25.555 1.00 82.44 85 LEU A N 1
ATOM 696 C CA . LEU A 1 85 ? 22.459 3.262 -25.884 1.00 82.44 85 LEU A CA 1
ATOM 697 C C . LEU A 1 85 ? 23.387 3.321 -27.109 1.00 82.44 85 LEU A C 1
ATOM 699 O O . LEU A 1 85 ? 23.052 3.905 -28.146 1.00 82.44 85 LEU A O 1
ATOM 703 N N . SER A 1 86 ? 24.523 2.625 -27.038 1.00 87.38 86 SER A N 1
ATOM 704 C CA . SER A 1 86 ? 25.418 2.416 -28.179 1.00 87.38 86 SER A CA 1
ATOM 705 C C . SER A 1 86 ? 24.732 1.612 -29.290 1.00 87.38 86 SER A C 1
ATOM 707 O O . SER A 1 86 ? 23.852 0.784 -29.048 1.00 87.38 86 SER A O 1
ATOM 709 N N . LYS A 1 87 ? 25.184 1.785 -30.538 1.00 86.31 87 LYS A N 1
ATOM 710 C CA . LYS A 1 87 ? 24.678 1.038 -31.703 1.00 86.31 87 LYS A CA 1
ATOM 711 C C . LYS A 1 87 ? 24.768 -0.483 -31.509 1.00 86.31 87 LYS A C 1
ATOM 713 O O . LYS A 1 87 ? 23.861 -1.203 -31.917 1.00 86.31 87 LYS A O 1
ATOM 718 N N . ALA A 1 88 ? 25.829 -0.962 -30.857 1.00 88.38 88 ALA A N 1
ATOM 719 C CA . ALA A 1 88 ? 25.996 -2.381 -30.540 1.00 88.38 88 ALA A CA 1
ATOM 720 C C . ALA A 1 88 ? 24.930 -2.879 -29.548 1.00 88.38 88 ALA A C 1
ATOM 722 O O . ALA A 1 88 ? 24.332 -3.930 -29.765 1.00 88.38 88 ALA A O 1
ATOM 723 N N . GLN A 1 89 ? 24.636 -2.091 -28.510 1.00 84.94 89 GLN A N 1
ATOM 724 C CA . GLN A 1 89 ? 23.618 -2.416 -27.508 1.00 84.94 89 GLN A CA 1
ATOM 725 C C . GLN A 1 89 ? 22.214 -2.418 -28.124 1.00 84.94 89 GLN A C 1
ATOM 727 O O . GLN A 1 89 ? 21.461 -3.363 -27.918 1.00 84.94 89 GLN A O 1
ATOM 732 N N . LYS A 1 90 ? 21.893 -1.437 -28.978 1.00 87.62 90 LYS A N 1
ATOM 733 C CA . LY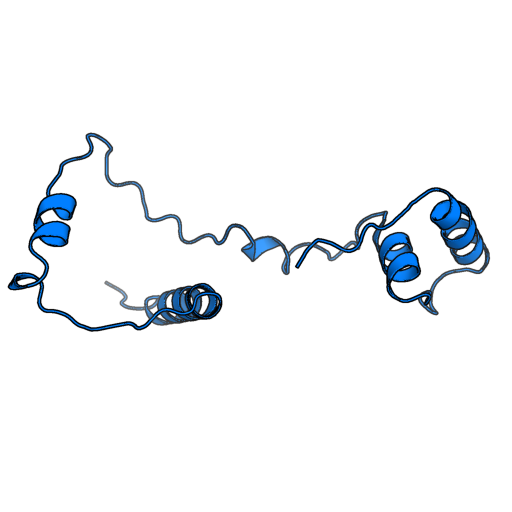S A 1 90 ? 20.613 -1.395 -29.710 1.00 87.62 90 LYS A CA 1
ATOM 734 C C . LYS A 1 90 ? 20.405 -2.628 -30.590 1.00 87.62 90 LYS A C 1
ATOM 736 O O . LYS A 1 90 ? 19.314 -3.187 -30.627 1.00 87.62 90 LYS A O 1
ATOM 741 N N . ASN A 1 91 ? 21.450 -3.069 -31.290 1.00 88.75 91 ASN A N 1
ATOM 742 C CA . ASN A 1 91 ? 21.379 -4.277 -32.111 1.00 88.75 91 ASN A CA 1
ATOM 743 C C . ASN A 1 91 ? 21.214 -5.544 -31.264 1.00 88.75 91 ASN A C 1
ATOM 745 O O . ASN A 1 91 ? 20.472 -6.436 -31.669 1.00 88.75 91 ASN A O 1
ATOM 749 N N . LYS A 1 92 ? 21.863 -5.603 -30.094 1.00 89.31 92 LYS A N 1
ATOM 750 C CA . LYS A 1 92 ? 21.695 -6.699 -29.137 1.00 89.31 92 LYS A CA 1
ATOM 751 C C . LYS A 1 92 ? 20.245 -6.789 -28.654 1.00 89.31 92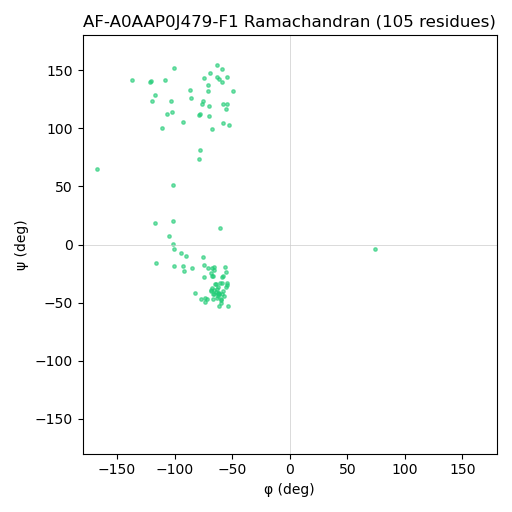 LYS A C 1
ATOM 753 O O . LYS A 1 92 ? 19.626 -7.823 -28.855 1.00 89.31 92 LYS A O 1
ATOM 758 N N . VAL A 1 93 ? 19.669 -5.691 -28.157 1.00 88.56 93 VAL A N 1
ATOM 759 C CA . VAL A 1 93 ? 18.270 -5.653 -27.684 1.00 88.56 93 VAL A CA 1
ATOM 760 C C . VAL A 1 93 ? 17.289 -6.069 -28.785 1.00 88.56 93 VAL A C 1
ATOM 762 O O . VAL A 1 93 ? 16.418 -6.898 -28.551 1.00 88.56 93 VAL A O 1
ATOM 765 N N . ARG A 1 94 ? 17.467 -5.578 -30.021 1.00 86.94 94 ARG A N 1
ATOM 766 C CA . ARG A 1 94 ? 16.629 -5.978 -31.171 1.00 86.94 94 ARG A CA 1
ATOM 767 C C . ARG A 1 94 ? 16.750 -7.453 -31.541 1.00 86.94 94 ARG A C 1
ATOM 769 O O . ARG A 1 94 ? 15.803 -8.028 -32.068 1.00 86.94 94 ARG A O 1
ATOM 776 N N . SER A 1 95 ? 17.933 -8.035 -31.372 1.00 89.75 95 SER A N 1
ATOM 777 C CA . SER A 1 95 ? 18.151 -9.459 -31.619 1.00 89.75 95 SER A CA 1
ATOM 778 C C . SER A 1 95 ? 17.489 -10.291 -30.530 1.00 89.75 95 SER A C 1
ATOM 780 O O . SER A 1 95 ? 16.765 -11.231 -30.846 1.00 89.75 95 SER A O 1
ATOM 782 N N . ASP A 1 96 ? 17.703 -9.907 -29.273 1.00 88.25 96 ASP A N 1
ATOM 783 C CA . ASP A 1 96 ? 17.196 -10.608 -28.099 1.00 88.25 96 ASP A CA 1
ATOM 784 C C . ASP A 1 96 ? 15.661 -10.571 -28.069 1.00 88.25 96 ASP A C 1
ATOM 786 O O . ASP A 1 96 ? 15.040 -11.609 -27.873 1.00 88.25 96 ASP A O 1
ATOM 790 N N . ALA A 1 97 ? 15.038 -9.434 -28.406 1.00 87.50 97 ALA A N 1
ATOM 791 C CA . ALA A 1 97 ? 13.580 -9.259 -28.448 1.00 87.50 97 ALA A CA 1
ATOM 792 C C . ALA A 1 97 ? 12.837 -10.259 -29.345 1.00 87.50 97 ALA A C 1
ATOM 794 O O . ALA A 1 97 ? 11.670 -10.536 -29.110 1.00 87.50 97 ALA A O 1
ATOM 795 N N . LYS A 1 98 ? 13.498 -10.847 -30.349 1.00 87.25 98 LYS A N 1
ATOM 796 C CA . LYS A 1 98 ? 12.880 -11.865 -31.217 1.00 87.25 98 LYS A CA 1
ATOM 797 C C . LYS A 1 98 ? 12.563 -13.170 -30.489 1.00 87.25 98 LYS A C 1
ATOM 799 O O . LYS A 1 98 ? 11.777 -13.962 -30.997 1.00 87.25 98 LYS A O 1
ATOM 804 N N . TYR A 1 99 ? 13.214 -13.412 -29.355 1.00 86.25 99 TYR A N 1
ATOM 805 C CA . TYR A 1 99 ? 13.096 -14.647 -28.584 1.00 86.25 99 TYR A CA 1
ATOM 806 C C . TYR A 1 99 ? 12.162 -14.516 -27.378 1.00 86.25 99 TYR A C 1
ATOM 808 O O . TYR A 1 99 ? 11.924 -15.510 -26.698 1.00 86.25 99 TYR A O 1
ATOM 816 N N . TYR A 1 100 ? 11.630 -13.320 -27.116 1.00 81.31 100 TYR A N 1
ATOM 817 C CA . TYR A 1 100 ? 10.732 -13.064 -25.995 1.00 81.31 100 TYR A CA 1
ATOM 818 C C . TYR A 1 100 ? 9.368 -12.629 -26.521 1.00 81.31 100 TYR A C 1
ATOM 820 O O . TYR A 1 100 ? 9.266 -11.716 -27.337 1.00 81.31 100 TYR A O 1
ATOM 828 N N . VAL A 1 101 ? 8.322 -13.294 -26.042 1.00 76.12 101 VAL A N 1
ATOM 829 C CA . VAL A 1 101 ? 6.930 -12.905 -26.269 1.00 76.12 101 VAL A CA 1
ATOM 830 C C . VAL A 1 101 ? 6.451 -12.245 -24.987 1.00 76.12 101 VAL A C 1
ATOM 832 O O . VAL A 1 101 ? 6.575 -12.832 -23.912 1.00 76.12 101 VAL A O 1
ATOM 835 N N . TRP A 1 102 ? 5.968 -11.010 -25.096 1.00 69.00 102 TRP A N 1
ATOM 836 C CA . TRP A 1 102 ? 5.278 -10.347 -23.998 1.00 69.00 102 TRP A CA 1
ATOM 837 C C . TRP A 1 102 ? 3.787 -10.621 -24.152 1.00 69.00 102 TRP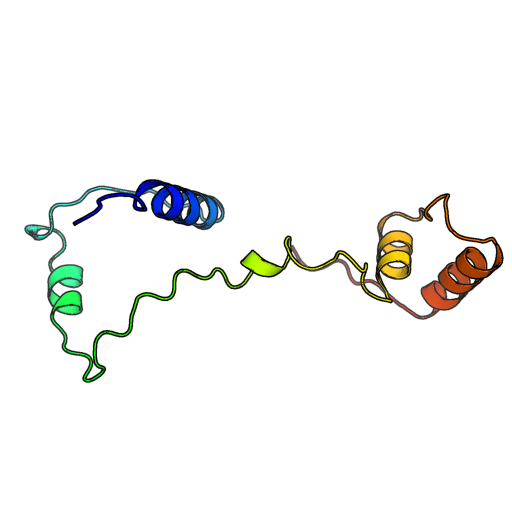 A C 1
ATOM 839 O O . TRP A 1 102 ? 3.152 -10.068 -25.050 1.00 69.00 102 TRP A O 1
ATOM 849 N N . ASP A 1 103 ? 3.256 -11.505 -23.311 1.00 70.12 103 ASP A N 1
ATOM 850 C CA . ASP A 1 103 ? 1.812 -11.630 -23.151 1.00 70.12 103 ASP A CA 1
ATOM 851 C C . ASP A 1 103 ? 1.346 -10.439 -22.315 1.00 70.12 103 ASP A C 1
ATOM 853 O O . ASP A 1 103 ? 1.866 -10.199 -21.222 1.00 70.12 103 ASP A O 1
ATOM 857 N N . ASP A 1 104 ? 0.407 -9.669 -22.865 1.00 58.06 104 ASP A N 1
ATOM 858 C CA . ASP A 1 104 ? -0.179 -8.521 -22.178 1.00 58.06 104 ASP A CA 1
ATOM 859 C C . ASP A 1 104 ? -0.726 -9.006 -20.823 1.00 58.06 104 ASP A C 1
ATOM 861 O O . ASP A 1 104 ? -1.522 -9.957 -20.809 1.00 58.06 104 ASP A O 1
ATOM 865 N N . PRO A 1 105 ? -0.258 -8.468 -19.679 1.00 60.06 105 PRO A N 1
ATOM 866 C CA . PRO A 1 105 ? -0.748 -8.911 -18.386 1.00 60.06 105 PRO A CA 1
ATOM 867 C C . PRO A 1 105 ? -2.260 -8.706 -18.356 1.00 60.06 105 PRO A C 1
ATOM 869 O O . PRO A 1 105 ? -2.737 -7.592 -18.552 1.00 60.06 105 PRO A O 1
ATOM 872 N N . TYR A 1 106 ? -2.997 -9.801 -18.152 1.00 51.75 106 TYR A N 1
ATOM 873 C CA . TYR A 1 106 ? -4.450 -9.790 -18.031 1.00 51.75 106 TYR A CA 1
ATOM 874 C C . TYR A 1 106 ? -4.857 -8.764 -16.961 1.00 51.75 106 TYR A C 1
ATOM 876 O O . TYR A 1 106 ? -4.700 -9.023 -15.766 1.00 51.75 106 TYR A O 1
ATOM 884 N N . LEU A 1 107 ? -5.329 -7.603 -17.417 1.00 45.84 107 LEU A N 1
ATOM 885 C CA . LEU A 1 107 ? -6.071 -6.618 -16.633 1.00 45.84 107 LEU A CA 1
ATOM 886 C C . LEU A 1 107 ? -7.562 -6.957 -16.689 1.00 45.84 107 LEU A C 1
ATOM 888 O O . LEU A 1 107 ? -8.059 -7.253 -17.802 1.00 45.84 107 LEU A O 1
#

Secondary structure (DSSP, 8-state):
----SHHHHHHHHHHHHTTS--------TTT-HHHHHHHTS--SS--PPP----TTTTTTT--SS--TTHHHHHHHHHS---TTS-HHHHHHHHHHGGG---PPP--

Foldseek 3Di:
DDPDPPVVLVVVVVVVCVVDPDDDDDDDVVVVVVVVVVVPPDPVDDPDPPDSDDPCPCVVVDDPPDPPCNQLVCCLVVVDGDPPDDPVVVVVSVVVNVVDDDDDPDD

pLDDT: mean 76.19, std 12.53, range [39.84, 91.62]

Solvent-accessible surface area (backbone atoms only — not comparable to full-atom values): 7309 Å² total; per-residue (Å²): 136,85,92,73,67,67,63,64,52,53,52,53,52,52,67,57,51,69,80,47,100,72,84,91,72,93,71,59,65,85,78,37,53,66,60,54,53,59,71,66,57,79,62,94,62,76,88,66,79,84,80,87,74,58,94,61,64,52,65,80,71,57,58,94,64,70,59,99,54,44,72,45,52,47,26,73,75,71,72,50,74,70,86,89,57,52,73,68,55,53,53,48,42,62,57,56,50,76,79,57,83,84,74,78,77,90,124